Protein AF-A0AAU4B1B3-F1 (afdb_monomer)

Solvent-accessible surface area (backbone atoms only — not comparable to full-atom values): 8330 Å² total; per-residue (Å²): 134,55,72,69,47,46,52,52,22,44,53,55,48,26,66,74,67,75,49,63,76,91,54,49,91,83,50,53,72,72,39,51,53,28,51,54,51,17,30,56,38,25,28,59,41,54,73,72,48,90,45,71,96,76,52,82,87,63,69,65,52,78,55,95,92,47,75,51,79,62,55,84,74,69,74,78,55,35,74,66,15,56,61,30,44,54,68,24,78,85,64,38,86,69,83,70,81,74,74,51,89,76,70,75,73,73,81,98,62,69,85,85,39,78,87,46,57,91,75,55,79,91,73,77,96,84,77,84,131

Sequence (129 aa):
MTDAQLVQAQDDIEIASGRIYTDTDRLRARDLYWLGKAVARQAAWIAGQFGLETRLDATQIQQDGVSTTLQGDGLVLAPMATRALRRVSWMRSRTIHVRSPIEGVGPIGNILADGSDDSQWWTPMGGGA

Radius of gyration: 24.66 Å; Cα contacts (8 Å, |Δi|>4): 82; chains: 1; bounding box: 35×47×71 Å

Secondary structure (DSSP, 8-state):
--HHHHHHHHHHHHHHHT--GGGGGGS-HHHHHHHHHHHHHHHHHHTT---HHHH----EEEETTEEEE--GGGGTS-HHHHHHHTTSTTTS--------GGGGSS----TT-GGGGGGS----SS---

pLDDT: mean 73.89, std 16.7, range [41.53, 95.38]

Foldseek 3Di:
DDPVLLVLLQVLLCVVLVHHPVVCVPADPLLVVLSVQLSVQSSVVVVVDPPPPNPPPDQWDDDPNDIDGDDSVNSSGGPRSVVSSCSRPVSPPDPPPPQDPVNPDDDDDDCPDPVCVVVDDDDDDDDDD

Structure (mmCIF, N/CA/C/O backbone):
data_AF-A0AAU4B1B3-F1
#
_entry.id   AF-A0AAU4B1B3-F1
#
loop_
_atom_site.group_PDB
_atom_site.id
_atom_site.type_symbol
_atom_site.label_atom_id
_atom_site.label_alt_id
_atom_site.label_comp_id
_atom_site.label_asym_id
_atom_site.label_entity_id
_atom_site.label_seq_id
_atom_site.pdbx_PDB_ins_code
_atom_site.Cartn_x
_atom_site.Cartn_y
_atom_site.Cartn_z
_atom_site.occupancy
_atom_site.B_iso_or_equiv
_atom_site.auth_seq_id
_atom_site.auth_comp_id
_atom_site.auth_asym_id
_atom_site.auth_atom_id
_atom_site.pdbx_PDB_model_num
ATOM 1 N N . MET A 1 1 ? 0.017 -6.505 16.563 1.00 70.00 1 MET A N 1
ATOM 2 C CA . MET A 1 1 ? -0.554 -6.573 15.205 1.00 70.00 1 MET A CA 1
ATOM 3 C C . MET A 1 1 ? -1.203 -7.928 15.073 1.00 70.00 1 MET A C 1
ATOM 5 O O . MET A 1 1 ? -0.552 -8.899 15.441 1.00 70.00 1 MET A O 1
ATOM 9 N N . THR A 1 2 ? -2.473 -7.984 14.688 1.00 86.56 2 THR A N 1
ATOM 10 C CA . THR A 1 2 ? -3.195 -9.255 14.522 1.00 86.56 2 THR A CA 1
ATOM 11 C C . THR A 1 2 ? -3.049 -9.769 13.091 1.00 86.56 2 THR A C 1
ATOM 13 O O . THR A 1 2 ? -2.829 -8.979 12.173 1.00 86.56 2 THR A O 1
ATOM 16 N N . ASP A 1 3 ? -3.206 -11.076 12.884 1.00 88.88 3 ASP A N 1
ATOM 17 C CA . ASP A 1 3 ? -3.157 -11.671 11.539 1.00 88.88 3 ASP A CA 1
ATOM 18 C C . ASP A 1 3 ? -4.256 -11.100 10.632 1.00 88.88 3 ASP A C 1
ATOM 20 O O . ASP A 1 3 ? -4.009 -10.805 9.467 1.00 88.88 3 ASP A O 1
ATOM 24 N N . ALA A 1 4 ? -5.438 -10.823 11.192 1.00 86.44 4 ALA A N 1
ATOM 25 C CA . ALA A 1 4 ? -6.531 -10.166 10.477 1.00 86.44 4 ALA A CA 1
ATOM 26 C C . ALA A 1 4 ? -6.147 -8.765 9.957 1.00 86.44 4 ALA A C 1
ATOM 28 O O . ALA A 1 4 ? -6.480 -8.418 8.829 1.00 86.44 4 ALA A O 1
ATOM 29 N N . GLN A 1 5 ? -5.400 -7.974 10.739 1.00 85.06 5 GLN A N 1
ATOM 30 C CA . GLN A 1 5 ? -4.911 -6.658 10.301 1.00 85.06 5 GLN A CA 1
ATOM 31 C C . GLN A 1 5 ? -3.869 -6.766 9.186 1.00 85.06 5 GLN A C 1
ATOM 33 O O . GLN A 1 5 ? -3.772 -5.876 8.346 1.00 85.06 5 GLN A O 1
ATOM 38 N N . LEU A 1 6 ? -3.072 -7.837 9.185 1.00 90.50 6 LEU A N 1
ATOM 39 C CA . LEU A 1 6 ? -2.084 -8.078 8.141 1.00 90.50 6 LEU A CA 1
ATOM 40 C C . LEU A 1 6 ? -2.751 -8.513 6.830 1.00 90.50 6 LEU A C 1
ATOM 42 O O . LEU A 1 6 ? -2.345 -8.030 5.778 1.00 90.50 6 LEU A O 1
ATOM 46 N N . VAL A 1 7 ? -3.790 -9.351 6.898 1.00 91.00 7 VAL A N 1
ATOM 47 C CA . VAL A 1 7 ? -4.610 -9.727 5.732 1.00 91.00 7 VAL A CA 1
ATOM 48 C C . VAL A 1 7 ? -5.317 -8.502 5.151 1.00 91.00 7 VAL A C 1
ATOM 50 O O . VAL A 1 7 ? -5.178 -8.238 3.965 1.00 91.00 7 VAL A O 1
ATOM 53 N N . GLN A 1 8 ? -5.962 -7.683 5.987 1.00 88.06 8 GLN A N 1
ATOM 54 C CA . GLN A 1 8 ? -6.595 -6.446 5.520 1.00 88.06 8 GLN A CA 1
ATOM 55 C C . GLN A 1 8 ? -5.586 -5.507 4.842 1.00 88.06 8 GLN A C 1
ATOM 57 O O . GLN A 1 8 ? -5.827 -4.996 3.754 1.00 88.06 8 GLN A O 1
ATOM 62 N N . ALA A 1 9 ? -4.419 -5.309 5.462 1.00 90.44 9 ALA A N 1
ATOM 63 C CA . ALA A 1 9 ? -3.369 -4.475 4.890 1.00 90.44 9 ALA A CA 1
ATOM 64 C C . ALA A 1 9 ? -2.841 -5.017 3.555 1.00 90.44 9 ALA A C 1
ATOM 66 O O . ALA A 1 9 ? -2.415 -4.233 2.709 1.00 90.44 9 ALA A O 1
ATOM 67 N N . GLN A 1 10 ? -2.815 -6.339 3.383 1.00 93.00 10 GLN A N 1
ATOM 68 C CA . GLN A 1 10 ? -2.453 -6.971 2.123 1.00 93.00 10 GLN A CA 1
ATOM 69 C C . GLN A 1 10 ? -3.500 -6.641 1.052 1.00 93.00 10 GLN A C 1
ATOM 71 O O . GLN A 1 10 ? -3.133 -6.095 0.012 1.00 93.00 10 GLN A O 1
ATOM 76 N N . ASP A 1 11 ? -4.780 -6.871 1.343 1.00 91.50 11 ASP A N 1
ATOM 77 C CA . ASP A 1 11 ? -5.894 -6.618 0.422 1.00 91.50 11 ASP A CA 1
ATOM 78 C C . ASP A 1 11 ? -5.950 -5.147 -0.024 1.00 91.50 11 ASP A C 1
ATOM 80 O O . ASP A 1 11 ? -6.034 -4.857 -1.220 1.00 91.50 11 ASP A O 1
ATOM 84 N N . ASP A 1 12 ? -5.793 -4.201 0.908 1.00 89.94 12 ASP A N 1
ATOM 85 C CA . ASP A 1 12 ? -5.766 -2.763 0.605 1.00 89.94 12 ASP A CA 1
ATOM 86 C C . ASP A 1 12 ? -4.657 -2.406 -0.402 1.00 89.94 12 ASP A C 1
ATOM 88 O O . ASP A 1 12 ? -4.843 -1.593 -1.314 1.00 89.94 12 ASP A O 1
ATOM 92 N N . ILE A 1 13 ? -3.474 -3.008 -0.246 1.00 92.81 13 ILE A N 1
ATOM 93 C CA . ILE A 1 13 ? -2.325 -2.758 -1.121 1.00 92.81 13 ILE A CA 1
ATOM 94 C C . ILE A 1 13 ? -2.514 -3.411 -2.489 1.00 92.81 13 ILE A C 1
ATOM 96 O O . ILE A 1 13 ? -2.086 -2.837 -3.496 1.00 92.81 13 ILE A O 1
ATOM 100 N N . GLU A 1 14 ? -3.155 -4.572 -2.561 1.00 92.88 14 GLU A N 1
ATOM 101 C CA . GLU A 1 14 ? -3.477 -5.219 -3.834 1.00 92.88 14 GLU A CA 1
ATOM 102 C C . GLU A 1 14 ? -4.489 -4.392 -4.633 1.00 92.88 14 GLU A C 1
ATOM 104 O O . GLU A 1 14 ? -4.257 -4.127 -5.817 1.00 92.88 14 GLU A O 1
ATOM 109 N N . ILE A 1 15 ? -5.529 -3.874 -3.969 1.00 90.50 15 ILE A N 1
ATOM 110 C CA . ILE A 1 15 ? -6.503 -2.945 -4.561 1.00 90.50 15 ILE A CA 1
ATOM 111 C C . ILE A 1 15 ? -5.796 -1.673 -5.048 1.00 90.50 15 ILE A C 1
ATOM 113 O O . ILE A 1 15 ? -5.979 -1.259 -6.194 1.00 90.50 15 ILE A O 1
ATOM 117 N N . ALA A 1 16 ? -4.942 -1.069 -4.215 1.00 90.00 16 ALA A N 1
ATOM 118 C CA . ALA A 1 16 ? -4.257 0.179 -4.554 1.00 90.00 16 ALA A CA 1
ATOM 119 C C . ALA A 1 16 ? -3.203 0.022 -5.664 1.00 90.00 16 ALA A C 1
ATOM 121 O O . ALA A 1 16 ? -2.970 0.955 -6.433 1.00 90.00 16 ALA A O 1
ATOM 122 N N . SER A 1 17 ? -2.527 -1.127 -5.735 1.00 90.75 17 SER A N 1
ATOM 123 C CA . SER A 1 17 ? -1.456 -1.376 -6.707 1.00 90.75 17 SER A CA 1
ATOM 124 C C . SER A 1 17 ? -1.928 -2.032 -8.006 1.00 90.75 17 SER A C 1
ATOM 126 O O . SER A 1 17 ? -1.181 -2.019 -8.991 1.00 90.75 17 SER A O 1
ATOM 128 N N . GLY A 1 18 ? -3.138 -2.602 -8.022 1.00 90.62 18 GLY A N 1
ATOM 129 C CA . GLY A 1 18 ? -3.696 -3.334 -9.160 1.00 90.62 18 GLY A CA 1
ATOM 130 C C . GLY A 1 18 ? -2.971 -4.650 -9.462 1.00 90.62 18 GLY A C 1
ATOM 131 O O . GLY A 1 18 ? -2.984 -5.110 -10.607 1.00 90.62 18 GLY A O 1
ATOM 132 N N . ARG A 1 19 ? -2.273 -5.229 -8.474 1.00 90.25 19 ARG A N 1
ATOM 133 C CA . ARG A 1 19 ? -1.525 -6.489 -8.597 1.00 90.25 19 ARG A CA 1
ATOM 134 C C . ARG A 1 19 ? -1.698 -7.333 -7.343 1.00 90.25 19 ARG A C 1
ATOM 136 O O . ARG A 1 19 ? -1.507 -6.832 -6.242 1.00 90.25 19 ARG A O 1
ATOM 143 N N . ILE A 1 20 ? -1.988 -8.613 -7.547 1.00 91.81 20 ILE A N 1
ATOM 144 C CA . ILE A 1 20 ? -2.074 -9.610 -6.478 1.00 91.81 20 ILE A CA 1
ATOM 145 C C . ILE A 1 20 ? -0.683 -10.141 -6.134 1.00 91.81 20 ILE A C 1
ATOM 147 O O . ILE A 1 20 ? 0.167 -10.286 -7.018 1.00 91.81 20 ILE A O 1
ATOM 151 N N . TYR A 1 21 ? -0.437 -10.453 -4.863 1.00 87.31 21 TYR A N 1
ATOM 152 C CA . TYR A 1 21 ? 0.866 -10.955 -4.428 1.00 87.31 21 TYR A CA 1
ATOM 153 C C . TYR A 1 21 ? 1.195 -12.332 -5.002 1.00 87.31 21 TYR A C 1
ATOM 155 O O . TYR A 1 21 ? 2.353 -12.606 -5.284 1.00 87.31 21 TYR A O 1
ATOM 163 N N . THR A 1 22 ? 0.198 -13.182 -5.240 1.00 89.44 22 THR A N 1
ATOM 164 C CA . THR A 1 22 ? 0.403 -14.534 -5.785 1.00 89.44 22 THR A CA 1
ATOM 165 C C . THR A 1 22 ? 1.012 -14.549 -7.191 1.00 89.44 22 THR A C 1
ATOM 167 O O . THR A 1 22 ? 1.568 -15.563 -7.597 1.00 89.44 22 THR A O 1
ATOM 170 N N . ASP A 1 23 ? 0.979 -13.427 -7.914 1.00 88.25 23 ASP A N 1
ATOM 171 C CA . ASP A 1 23 ? 1.569 -13.259 -9.247 1.00 88.25 23 ASP A CA 1
ATOM 172 C C . ASP A 1 23 ? 3.056 -12.831 -9.189 1.00 88.25 23 ASP A C 1
ATOM 174 O O . ASP A 1 23 ? 3.554 -12.090 -10.043 1.00 88.25 23 ASP A O 1
ATOM 178 N N . THR A 1 24 ? 3.793 -13.263 -8.154 1.00 86.56 24 THR A N 1
ATOM 179 C CA . THR A 1 24 ? 5.193 -12.858 -7.921 1.00 86.56 24 THR A CA 1
ATOM 180 C C . THR A 1 24 ? 6.124 -13.171 -9.086 1.00 86.56 24 THR A C 1
ATOM 182 O O . THR A 1 24 ? 7.085 -12.435 -9.295 1.00 86.56 24 THR A O 1
ATOM 185 N N . ASP A 1 25 ? 5.838 -14.213 -9.868 1.00 88.81 25 ASP A N 1
ATOM 186 C CA . ASP A 1 25 ? 6.683 -14.652 -10.987 1.00 88.81 25 ASP A CA 1
ATOM 187 C C . ASP A 1 25 ? 6.778 -13.603 -12.104 1.00 88.81 25 ASP A C 1
ATOM 189 O O . ASP A 1 25 ? 7.768 -13.533 -12.836 1.00 88.81 25 ASP A O 1
ATOM 193 N N . ARG A 1 26 ? 5.762 -12.742 -12.226 1.00 87.56 26 ARG A N 1
ATOM 194 C CA . ARG A 1 26 ? 5.727 -11.643 -13.200 1.00 87.56 26 ARG A CA 1
ATOM 195 C C . ARG A 1 26 ? 6.299 -10.342 -12.636 1.00 87.56 26 ARG A C 1
ATOM 197 O O . ARG A 1 26 ? 6.476 -9.372 -13.380 1.00 87.56 26 ARG A O 1
ATOM 204 N N . LEU A 1 27 ? 6.584 -10.300 -11.334 1.00 90.00 27 LEU A N 1
ATOM 205 C CA . LEU A 1 27 ? 7.027 -9.115 -10.611 1.00 90.00 27 LEU A CA 1
ATOM 206 C C . LEU A 1 27 ? 8.545 -9.121 -10.419 1.00 90.00 27 LEU A C 1
ATOM 208 O O . LEU A 1 27 ? 9.180 -10.122 -10.103 1.00 90.00 27 LEU A O 1
ATOM 212 N N . ARG A 1 28 ? 9.164 -7.949 -10.575 1.00 90.56 28 ARG A N 1
ATOM 213 C CA . ARG A 1 28 ? 10.599 -7.797 -10.309 1.00 90.56 28 ARG A CA 1
ATOM 214 C C . ARG A 1 28 ? 10.851 -7.781 -8.802 1.00 90.56 28 ARG A C 1
ATOM 216 O O . ARG A 1 28 ? 10.124 -7.120 -8.064 1.00 90.56 28 ARG A O 1
ATOM 223 N N . ALA A 1 29 ? 11.968 -8.361 -8.359 1.00 92.50 29 ALA A N 1
ATOM 224 C CA . ALA A 1 29 ? 12.378 -8.373 -6.945 1.00 92.50 29 ALA A CA 1
ATOM 225 C C . ALA A 1 29 ? 12.402 -6.975 -6.292 1.00 92.50 29 ALA A C 1
ATOM 227 O O . ALA A 1 29 ? 12.031 -6.802 -5.133 1.00 92.50 29 ALA A O 1
ATOM 228 N N . ARG A 1 30 ? 12.788 -5.944 -7.056 1.00 92.44 30 ARG A N 1
ATOM 229 C CA . ARG A 1 30 ? 12.733 -4.548 -6.603 1.00 92.44 30 ARG A CA 1
ATOM 230 C C . ARG A 1 30 ? 11.309 -4.097 -6.271 1.00 92.44 30 ARG A C 1
ATOM 232 O O . ARG A 1 30 ? 11.122 -3.377 -5.295 1.00 92.44 30 ARG A O 1
ATOM 239 N N . ASP A 1 31 ? 10.340 -4.440 -7.111 1.00 93.19 31 ASP A N 1
ATOM 240 C CA . ASP A 1 31 ? 8.951 -4.029 -6.919 1.00 93.19 31 ASP A CA 1
ATOM 241 C C . ASP A 1 31 ? 8.329 -4.806 -5.752 1.00 93.19 31 ASP A C 1
ATOM 243 O O . ASP A 1 31 ? 7.693 -4.191 -4.900 1.00 93.19 31 ASP A O 1
ATOM 247 N N . LEU A 1 32 ? 8.644 -6.102 -5.619 1.00 93.25 32 LEU A N 1
ATOM 248 C CA . LEU A 1 32 ? 8.273 -6.919 -4.455 1.00 93.25 32 LEU A CA 1
ATOM 249 C C . LEU A 1 32 ? 8.775 -6.315 -3.133 1.00 93.25 32 LEU A C 1
ATOM 251 O O . LEU A 1 32 ? 8.030 -6.258 -2.158 1.00 93.25 32 LEU A O 1
ATOM 255 N N . TYR A 1 33 ? 10.002 -5.781 -3.101 1.00 94.62 33 TYR A N 1
ATOM 256 C CA . TYR A 1 33 ? 10.525 -5.084 -1.920 1.00 94.62 33 TYR A CA 1
ATOM 257 C C . TYR A 1 33 ? 9.682 -3.858 -1.532 1.00 94.62 33 TYR A C 1
ATOM 259 O O . TYR A 1 33 ? 9.401 -3.633 -0.351 1.00 94.62 33 TYR A O 1
ATOM 267 N N . TRP A 1 34 ? 9.280 -3.043 -2.513 1.00 95.00 34 TRP A N 1
ATOM 268 C CA . TRP A 1 34 ? 8.468 -1.851 -2.254 1.00 95.00 34 TRP A CA 1
ATOM 269 C C . TRP A 1 34 ? 7.029 -2.197 -1.874 1.00 95.00 34 TRP A C 1
ATOM 271 O O . TRP A 1 34 ? 6.484 -1.533 -0.993 1.00 95.00 34 TRP A O 1
ATOM 281 N N . LEU A 1 35 ? 6.457 -3.247 -2.466 1.00 94.12 35 LEU A N 1
ATOM 282 C CA . LEU A 1 35 ? 5.146 -3.777 -2.092 1.00 94.12 35 LEU A CA 1
ATOM 283 C C . LEU A 1 35 ? 5.153 -4.311 -0.656 1.00 94.12 35 LEU A C 1
ATOM 285 O O . LEU A 1 35 ? 4.342 -3.871 0.153 1.00 94.12 35 LEU A O 1
ATOM 289 N N . GLY A 1 36 ? 6.137 -5.135 -0.280 1.00 94.12 36 GLY A N 1
ATOM 290 C CA . GLY A 1 36 ? 6.270 -5.623 1.097 1.00 94.12 36 GLY A CA 1
ATOM 291 C C . GLY A 1 36 ? 6.453 -4.489 2.115 1.00 94.12 36 GLY A C 1
ATOM 292 O O . GLY A 1 36 ? 5.848 -4.492 3.188 1.00 94.12 36 GLY A O 1
ATOM 293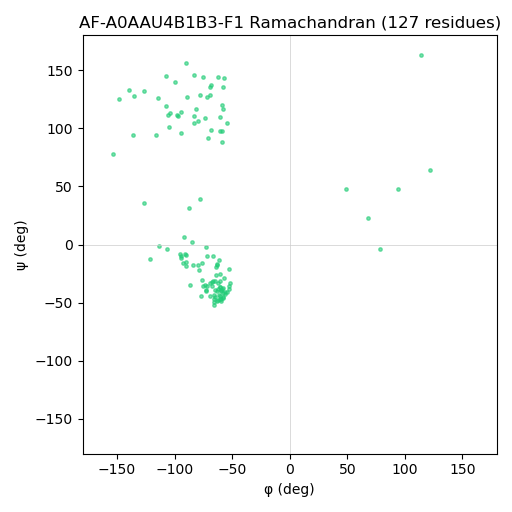 N N . LYS A 1 37 ? 7.222 -3.445 1.764 1.00 95.38 37 LYS A N 1
ATOM 294 C CA . LYS A 1 37 ? 7.308 -2.217 2.575 1.00 95.38 37 LYS A CA 1
ATOM 295 C C . LYS A 1 37 ? 5.970 -1.495 2.693 1.00 95.38 37 LYS A C 1
ATOM 297 O O . LYS A 1 37 ? 5.708 -0.930 3.752 1.00 95.38 37 LYS A O 1
ATOM 302 N N . ALA A 1 38 ? 5.171 -1.450 1.632 1.00 94.44 38 ALA A N 1
ATOM 303 C CA . ALA A 1 38 ? 3.873 -0.792 1.653 1.00 94.44 38 ALA A CA 1
ATOM 304 C C . ALA A 1 38 ? 2.908 -1.518 2.600 1.00 94.44 38 ALA A C 1
ATOM 306 O O . ALA A 1 38 ? 2.357 -0.864 3.482 1.00 94.44 38 ALA A O 1
ATOM 307 N N . VAL A 1 39 ? 2.824 -2.850 2.517 1.00 94.31 39 VAL A N 1
ATOM 308 C CA . VAL A 1 39 ? 2.000 -3.692 3.408 1.00 94.31 39 VAL A CA 1
ATOM 309 C C . VAL A 1 39 ? 2.417 -3.522 4.867 1.00 94.31 39 VAL A C 1
ATOM 311 O O . VAL A 1 39 ? 1.584 -3.237 5.722 1.00 94.31 39 VAL A O 1
ATOM 314 N N . ALA A 1 40 ? 3.719 -3.573 5.164 1.00 93.44 40 ALA A N 1
ATOM 315 C CA . ALA A 1 40 ? 4.209 -3.374 6.530 1.00 93.44 40 ALA A CA 1
ATOM 316 C C . ALA A 1 40 ? 3.855 -1.984 7.094 1.00 93.44 40 ALA A C 1
ATOM 318 O O . ALA A 1 40 ? 3.567 -1.838 8.282 1.00 93.44 40 ALA A O 1
ATOM 319 N N . ARG A 1 41 ? 3.879 -0.944 6.249 1.00 92.62 41 ARG A N 1
ATOM 320 C CA . ARG A 1 41 ? 3.502 0.420 6.649 1.00 92.62 41 ARG A CA 1
ATOM 321 C C . ARG A 1 41 ? 1.991 0.584 6.792 1.00 92.62 41 ARG A C 1
ATOM 323 O O . ARG A 1 41 ? 1.588 1.309 7.695 1.00 92.62 41 ARG A O 1
ATOM 330 N N . GLN A 1 42 ? 1.197 -0.079 5.953 1.00 91.69 42 GLN A N 1
ATOM 331 C CA . GLN A 1 42 ? -0.262 -0.107 6.046 1.00 91.69 42 GLN A CA 1
ATOM 332 C C . GLN A 1 42 ? -0.701 -0.817 7.328 1.00 91.69 42 GLN A C 1
ATOM 334 O O . GLN A 1 42 ? -1.419 -0.233 8.129 1.00 91.69 42 GLN A O 1
ATOM 339 N N . ALA A 1 43 ? -0.170 -2.007 7.607 1.00 90.38 43 ALA A N 1
ATOM 340 C CA .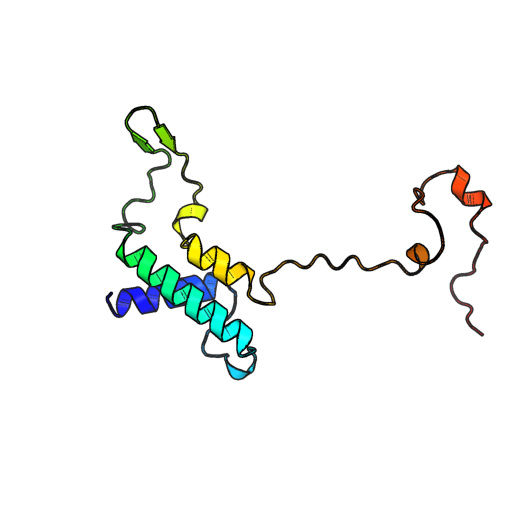 ALA A 1 43 ? -0.531 -2.772 8.796 1.00 90.38 43 ALA A CA 1
ATOM 341 C C . ALA A 1 43 ? -0.149 -2.050 10.105 1.00 90.38 43 ALA A C 1
ATOM 343 O O . ALA A 1 43 ? -0.933 -2.000 11.054 1.00 90.38 43 ALA A O 1
ATOM 344 N N . ALA A 1 44 ? 1.025 -1.407 10.139 1.00 90.25 44 ALA A N 1
ATOM 345 C CA . ALA A 1 44 ? 1.431 -0.572 11.271 1.00 90.25 44 ALA A CA 1
ATOM 346 C C . ALA A 1 44 ? 0.536 0.666 11.451 1.00 90.25 4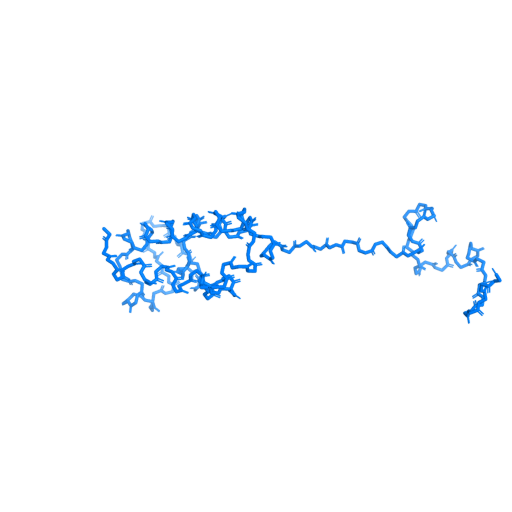4 ALA A C 1
ATOM 348 O O . ALA A 1 44 ? 0.354 1.137 12.572 1.00 90.25 44 ALA A O 1
ATOM 349 N N . TRP A 1 45 ? -0.003 1.207 10.357 1.00 87.50 45 TRP A N 1
ATOM 350 C CA . TRP A 1 45 ? -0.894 2.360 10.388 1.00 87.50 45 TRP A CA 1
ATOM 351 C C . TRP A 1 45 ? -2.304 1.979 10.843 1.00 87.50 45 TRP A C 1
ATOM 353 O O . TRP A 1 45 ? -2.823 2.633 11.743 1.00 87.50 45 TRP A O 1
ATOM 363 N N . ILE A 1 46 ? -2.859 0.875 10.328 1.00 83.25 46 ILE A N 1
ATOM 364 C CA . ILE A 1 46 ? -4.141 0.299 10.766 1.00 83.25 46 ILE A CA 1
ATOM 365 C C . ILE A 1 46 ? -4.113 0.014 12.272 1.00 83.25 46 ILE A C 1
ATOM 367 O O . ILE A 1 46 ? -5.043 0.367 12.986 1.00 83.25 46 ILE A O 1
ATOM 371 N N . ALA A 1 47 ? -3.014 -0.538 12.797 1.00 81.38 47 ALA A N 1
ATOM 372 C CA . ALA A 1 47 ? -2.877 -0.786 14.234 1.00 81.38 47 ALA A CA 1
ATOM 373 C C . ALA A 1 47 ? -2.957 0.492 15.098 1.00 81.38 47 ALA A C 1
ATOM 375 O O . ALA A 1 47 ? -3.309 0.413 16.273 1.00 81.38 47 ALA A O 1
ATOM 376 N N . GLY A 1 48 ? -2.614 1.655 14.533 1.00 76.31 48 GLY A N 1
ATOM 377 C CA . GLY A 1 48 ? -2.719 2.960 15.190 1.00 76.31 48 GLY A CA 1
ATOM 378 C C . GLY A 1 48 ? -4.013 3.723 14.883 1.00 76.31 48 GLY A C 1
ATOM 379 O O . GLY A 1 48 ? -4.248 4.760 15.499 1.00 76.31 48 GLY A O 1
ATOM 380 N N . GLN A 1 49 ? -4.839 3.243 13.949 1.00 69.25 49 GLN A N 1
ATOM 381 C CA . GLN A 1 49 ? -6.122 3.842 13.585 1.00 69.25 49 GLN A CA 1
ATOM 382 C C . GLN A 1 49 ? -7.267 3.014 14.172 1.00 69.25 49 GLN A C 1
ATOM 384 O O . GLN A 1 49 ? -7.648 1.977 13.644 1.00 69.25 49 GLN A O 1
ATOM 389 N N . PHE A 1 50 ? -7.849 3.482 15.276 1.00 53.59 50 PHE A N 1
ATOM 390 C CA . PHE A 1 50 ? -9.082 2.897 15.797 1.00 53.59 50 PHE A CA 1
ATOM 391 C C . PHE A 1 50 ? -10.292 3.424 15.012 1.00 53.59 50 PHE A C 1
ATOM 393 O O . PHE A 1 50 ? -10.727 4.558 15.223 1.00 53.59 50 PHE A O 1
ATOM 400 N N . GLY A 1 51 ? -10.866 2.567 14.163 1.00 55.66 51 GLY A N 1
ATOM 401 C CA . GLY A 1 51 ? -12.234 2.715 13.663 1.00 55.66 51 GLY A CA 1
ATOM 402 C C . GLY A 1 51 ? -12.394 3.432 12.325 1.00 55.66 51 GLY A C 1
ATOM 403 O O . GLY A 1 51 ? -13.269 4.286 12.213 1.00 55.66 51 GLY A O 1
ATOM 404 N N . LEU A 1 52 ? -11.616 3.077 11.301 1.00 52.91 52 LEU A N 1
ATOM 405 C CA . LEU A 1 52 ? -11.896 3.530 9.930 1.00 52.91 52 LEU A CA 1
ATOM 406 C C . LEU A 1 52 ? -13.281 3.044 9.466 1.00 52.91 52 LEU A C 1
ATOM 408 O O . LEU A 1 52 ? -14.127 3.839 9.070 1.00 52.91 52 LEU A O 1
ATOM 412 N N . GLU A 1 53 ? -13.562 1.768 9.688 1.00 53.72 53 GLU A N 1
ATOM 413 C CA . GLU A 1 53 ? -14.831 1.084 9.414 1.00 53.72 53 GLU A CA 1
ATOM 414 C C . GLU A 1 53 ? -16.023 1.541 10.283 1.00 53.72 53 GLU A C 1
ATOM 416 O O . GLU A 1 53 ? -17.160 1.180 9.995 1.00 53.72 53 GLU A O 1
ATOM 421 N N . THR A 1 54 ? -15.805 2.349 11.329 1.00 52.84 54 THR A N 1
ATOM 422 C CA . THR A 1 54 ? -16.873 2.826 12.240 1.00 52.84 54 THR A CA 1
ATOM 423 C C . THR A 1 54 ? -17.019 4.349 12.322 1.00 52.84 54 THR A C 1
ATOM 425 O O . THR A 1 54 ? -18.022 4.813 12.858 1.00 52.84 54 THR A O 1
ATOM 428 N N . ARG A 1 55 ? -16.066 5.147 11.810 1.00 51.53 55 ARG A N 1
ATOM 429 C CA . ARG A 1 55 ? -16.052 6.621 11.962 1.00 51.53 55 ARG A CA 1
ATOM 430 C C . ARG A 1 55 ? -16.241 7.420 10.666 1.00 51.53 55 ARG A C 1
ATOM 432 O O . ARG A 1 55 ? -16.259 8.647 10.727 1.00 51.53 55 ARG A O 1
ATOM 439 N N . LEU A 1 56 ? -16.377 6.773 9.509 1.00 52.38 56 LEU A N 1
ATOM 440 C CA . LEU A 1 56 ? -16.362 7.425 8.187 1.00 52.38 56 LEU A CA 1
ATOM 441 C C . LEU A 1 56 ? -17.674 8.140 7.776 1.00 52.38 56 LEU A C 1
ATOM 443 O O . LEU A 1 56 ? -18.030 8.152 6.604 1.00 52.38 56 LEU A O 1
ATOM 447 N N . ASP A 1 57 ? -18.345 8.810 8.719 1.00 49.28 57 ASP A N 1
ATOM 448 C CA . ASP A 1 57 ? -19.312 9.888 8.421 1.00 49.28 57 ASP A CA 1
ATOM 449 C C . ASP A 1 57 ? -18.979 11.177 9.200 1.00 49.28 57 ASP A C 1
ATOM 451 O O . ASP A 1 57 ? -19.836 11.895 9.705 1.00 49.28 57 ASP A O 1
ATOM 455 N N . ALA A 1 58 ? -17.685 11.458 9.374 1.00 52.62 58 ALA A N 1
ATOM 456 C CA . ALA A 1 58 ? -17.201 12.717 9.933 1.00 52.62 58 ALA A CA 1
ATOM 457 C C . ALA A 1 58 ? -16.376 13.455 8.871 1.00 52.62 58 ALA A C 1
ATOM 459 O O . ALA A 1 58 ? -15.181 13.218 8.700 1.00 52.62 58 ALA A O 1
ATOM 460 N N . THR A 1 59 ? -17.029 14.353 8.135 1.00 54.22 59 THR A N 1
ATOM 461 C CA . THR A 1 59 ? -16.433 15.141 7.039 1.00 54.22 59 THR A CA 1
ATOM 462 C C . THR A 1 59 ? -15.541 16.289 7.532 1.00 54.22 59 THR A C 1
ATOM 464 O O . THR A 1 59 ? -14.742 16.826 6.763 1.00 54.22 59 THR A O 1
ATOM 467 N N . GLN A 1 60 ? -15.641 16.671 8.812 1.00 52.75 60 GLN A N 1
ATOM 468 C CA . GLN A 1 60 ? -14.895 17.789 9.390 1.00 52.75 60 GLN A CA 1
ATOM 469 C C . GLN A 1 60 ? -14.580 17.545 10.872 1.00 52.75 60 GLN A C 1
ATOM 471 O O . GLN A 1 60 ? -15.483 17.329 11.676 1.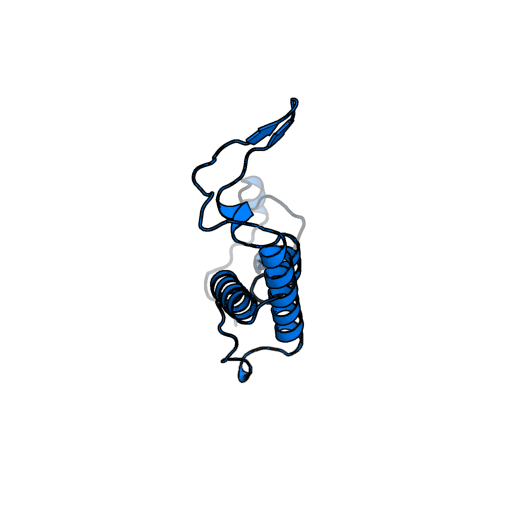00 52.75 60 GLN A O 1
ATOM 476 N N . ILE A 1 61 ? -13.296 17.616 11.243 1.00 61.16 61 ILE A N 1
ATOM 477 C CA . ILE A 1 61 ? -12.863 17.633 12.647 1.00 61.16 61 ILE A CA 1
ATOM 478 C C . ILE A 1 61 ? -12.435 19.064 12.972 1.00 61.16 61 ILE A C 1
ATOM 480 O O . ILE A 1 61 ? -11.432 19.557 12.450 1.00 61.16 61 ILE A O 1
ATOM 484 N N . GLN A 1 62 ? -13.216 19.732 13.819 1.00 52.22 62 GLN A N 1
ATOM 485 C CA . GLN A 1 62 ? -12.842 20.993 14.453 1.00 52.22 62 GLN A CA 1
ATOM 486 C C . GLN A 1 62 ? -12.457 20.709 15.901 1.00 52.22 62 GLN A C 1
ATOM 488 O O . GLN A 1 62 ? -13.304 20.343 16.712 1.00 52.22 62 GLN A O 1
ATOM 493 N N . GLN A 1 63 ? -11.180 20.895 16.226 1.00 62.75 63 GLN A N 1
ATOM 494 C CA . GLN A 1 63 ? -10.710 20.871 17.605 1.00 62.75 63 GLN A CA 1
ATOM 495 C C . GLN A 1 63 ? -9.761 22.049 17.826 1.00 62.75 63 GLN A C 1
ATOM 497 O O . GLN A 1 63 ? -8.826 22.254 17.058 1.00 62.75 63 GLN A O 1
ATOM 502 N N . ASP A 1 64 ? -10.043 22.837 18.864 1.00 75.00 64 ASP A N 1
ATOM 503 C CA . ASP A 1 64 ? -9.187 23.911 19.387 1.00 75.00 64 ASP A CA 1
ATOM 504 C C . ASP A 1 64 ? -8.641 24.887 18.319 1.00 75.00 64 ASP A C 1
ATOM 506 O O . ASP A 1 64 ? -7.450 25.176 18.228 1.00 75.00 64 ASP A O 1
ATOM 510 N N . GLY A 1 65 ? -9.531 25.362 17.439 1.00 63.84 65 GLY A N 1
ATOM 511 C CA . GLY A 1 65 ? -9.204 26.332 16.385 1.00 63.84 65 GLY A CA 1
ATOM 512 C C . GLY A 1 65 ? -8.492 25.753 15.157 1.00 63.84 65 GLY A C 1
ATOM 513 O O . GLY A 1 65 ? -8.305 26.467 14.171 1.00 63.84 65 GLY A O 1
ATOM 514 N N . VAL A 1 66 ? -8.149 24.463 15.161 1.00 59.84 66 VAL A N 1
ATOM 515 C CA . VAL A 1 66 ? -7.572 23.768 14.008 1.00 59.84 66 VAL A CA 1
ATOM 516 C C . VAL A 1 66 ? -8.682 23.014 13.278 1.00 59.84 66 VAL A C 1
ATOM 518 O O . VAL A 1 66 ? -9.244 22.040 13.777 1.00 59.84 66 VAL A O 1
ATOM 521 N N . SER A 1 67 ? -9.007 23.480 12.071 1.00 53.09 67 SER A N 1
ATOM 522 C CA . SER A 1 67 ? -9.903 22.782 11.147 1.00 53.09 67 SER A CA 1
ATOM 523 C C . SER A 1 67 ? -9.061 21.949 10.192 1.00 53.09 67 SER A C 1
ATOM 525 O O . SER A 1 67 ? -8.330 22.505 9.373 1.00 53.09 67 SER A O 1
ATOM 527 N N . THR A 1 68 ? -9.180 20.625 10.269 1.00 56.53 68 THR A N 1
ATOM 528 C CA . THR A 1 68 ? -8.587 19.728 9.268 1.00 56.53 68 THR A CA 1
ATOM 529 C C . THR A 1 68 ? -9.699 19.151 8.404 1.00 56.53 68 THR A C 1
ATOM 531 O O . THR A 1 68 ? -10.597 18.475 8.906 1.00 56.53 68 THR A O 1
ATOM 534 N N . THR A 1 69 ? -9.647 19.422 7.100 1.00 57.09 69 THR A N 1
ATOM 535 C CA . THR A 1 69 ? -10.536 18.792 6.119 1.00 57.09 69 THR A CA 1
ATOM 536 C C . THR A 1 69 ? -9.973 17.420 5.773 1.00 57.09 69 THR A C 1
ATOM 538 O O . THR A 1 69 ? -8.862 17.310 5.251 1.00 57.09 69 THR A O 1
ATOM 541 N N . LEU A 1 70 ? -10.725 16.367 6.084 1.00 55.16 70 LEU A N 1
ATOM 542 C CA . LEU A 1 70 ? -10.378 15.005 5.699 1.00 55.16 70 LEU A CA 1
ATOM 543 C C . LEU A 1 70 ? -10.858 14.780 4.262 1.00 55.16 70 LEU A C 1
ATOM 545 O O . LEU A 1 70 ? -12.055 14.746 3.995 1.00 55.16 70 LEU A O 1
ATOM 549 N N . GLN A 1 71 ? -9.925 14.651 3.319 1.00 54.25 71 GLN A N 1
ATOM 550 C CA . GLN A 1 71 ? -10.251 14.171 1.976 1.00 54.25 71 GLN A CA 1
ATOM 551 C C . GLN A 1 71 ? -10.632 12.685 2.096 1.00 54.25 71 GLN A C 1
ATOM 553 O O . GLN A 1 71 ? -9.856 11.929 2.679 1.00 54.25 71 GLN A O 1
ATOM 558 N N . GLY A 1 72 ? -11.780 12.259 1.556 1.00 48.06 72 GLY A N 1
ATOM 559 C CA . GLY A 1 72 ? -12.301 10.886 1.715 1.00 48.06 72 GLY A CA 1
ATOM 560 C C . GLY A 1 72 ? -11.306 9.767 1.362 1.00 48.06 72 GLY A C 1
ATOM 561 O O . GLY A 1 72 ? -11.261 8.752 2.048 1.00 48.06 72 GLY A O 1
ATOM 562 N N . ASP A 1 73 ? -10.420 9.995 0.388 1.00 50.56 73 ASP A N 1
ATOM 563 C CA . ASP A 1 73 ? -9.372 9.035 -0.006 1.00 50.56 73 ASP A CA 1
ATOM 564 C C . ASP A 1 73 ? -8.136 9.033 0.911 1.00 50.56 73 ASP A C 1
ATOM 566 O O . ASP A 1 73 ? -7.334 8.099 0.897 1.00 50.56 73 ASP A O 1
ATOM 570 N N . GLY A 1 74 ? -7.947 10.081 1.716 1.00 51.62 74 GLY A N 1
ATOM 571 C CA . GLY A 1 74 ? -6.780 10.247 2.588 1.00 51.62 74 GLY A CA 1
ATOM 572 C C . GLY A 1 74 ? -6.760 9.305 3.796 1.00 51.62 74 GLY A C 1
ATOM 573 O O . GLY A 1 74 ? -5.745 9.239 4.489 1.00 51.62 74 GLY A O 1
ATOM 574 N N . LEU A 1 75 ? -7.864 8.592 4.035 1.00 58.16 75 LEU A N 1
ATOM 575 C CA . LEU A 1 75 ? -8.067 7.666 5.151 1.00 58.16 75 LEU A CA 1
ATOM 576 C C . LEU A 1 75 ? -8.042 6.184 4.744 1.00 58.16 75 LEU A C 1
ATOM 578 O O . LEU A 1 75 ? -8.115 5.325 5.611 1.00 58.16 75 LEU A O 1
ATOM 582 N N . VAL A 1 76 ? -7.929 5.847 3.459 1.00 71.00 76 VAL A N 1
ATOM 583 C CA . VAL A 1 76 ? -7.918 4.430 3.043 1.00 71.00 76 VAL A CA 1
ATOM 584 C C . VAL A 1 76 ? -6.499 3.855 3.094 1.00 71.00 76 VAL A C 1
ATOM 586 O O . VAL A 1 76 ? -6.279 2.704 3.462 1.00 71.00 76 VAL A O 1
ATOM 589 N N . LEU A 1 77 ? -5.499 4.680 2.772 1.00 83.12 77 LEU A N 1
ATOM 590 C CA . LEU A 1 77 ? -4.121 4.238 2.603 1.00 83.12 77 LEU A CA 1
ATOM 591 C C . LEU A 1 77 ? -3.154 5.049 3.468 1.00 83.12 77 LEU A C 1
ATOM 593 O O . LEU A 1 77 ? -3.126 6.281 3.429 1.00 83.12 77 LEU A O 1
ATOM 597 N N . ALA A 1 78 ? -2.277 4.351 4.188 1.00 87.88 78 ALA A N 1
ATOM 598 C CA . ALA A 1 78 ? -1.270 4.971 5.028 1.00 87.88 78 ALA A CA 1
ATOM 599 C C . ALA A 1 78 ? -0.359 5.901 4.209 1.00 87.88 78 ALA A C 1
ATOM 601 O O . ALA A 1 78 ? 0.191 5.494 3.178 1.00 87.88 78 ALA A O 1
ATOM 602 N N . PRO A 1 79 ? -0.039 7.111 4.700 1.00 87.06 79 PRO A N 1
ATOM 603 C CA . PRO A 1 79 ? 0.774 8.069 3.948 1.00 87.06 79 PRO A CA 1
ATOM 604 C C . PRO A 1 79 ? 2.174 7.525 3.615 1.00 87.06 79 PRO A C 1
ATOM 606 O O . PRO A 1 79 ? 2.757 7.855 2.578 1.00 87.06 79 PRO A O 1
ATOM 609 N N . MET A 1 80 ? 2.737 6.667 4.476 1.00 89.88 80 MET A N 1
ATOM 610 C CA . MET A 1 80 ? 4.010 5.989 4.201 1.00 89.88 80 MET A CA 1
ATOM 611 C C . MET A 1 80 ? 3.872 4.830 3.211 1.00 89.88 80 MET A C 1
ATOM 613 O O . MET A 1 80 ? 4.817 4.594 2.453 1.00 89.88 80 MET A O 1
ATOM 617 N N . ALA A 1 81 ? 2.726 4.145 3.180 1.00 90.62 81 ALA A N 1
ATOM 618 C CA . ALA A 1 81 ? 2.442 3.130 2.172 1.00 90.62 81 ALA A CA 1
ATOM 619 C C . ALA A 1 81 ? 2.358 3.780 0.787 1.00 90.62 81 ALA A C 1
ATOM 621 O O . ALA A 1 81 ? 3.073 3.355 -0.117 1.00 90.62 81 ALA A O 1
ATOM 622 N N . THR A 1 82 ? 1.656 4.911 0.652 1.00 89.88 82 THR A N 1
ATOM 623 C CA . THR A 1 82 ? 1.596 5.706 -0.590 1.00 89.88 82 THR A CA 1
ATOM 624 C C . THR A 1 82 ? 2.985 6.098 -1.101 1.00 8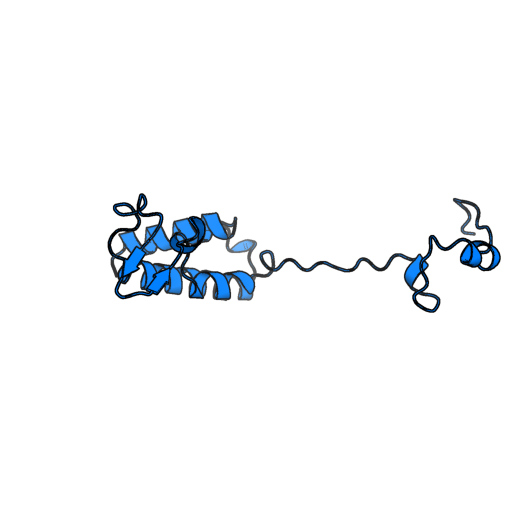9.88 82 THR A C 1
ATOM 626 O O . THR A 1 82 ? 3.274 6.025 -2.297 1.00 89.88 82 THR A O 1
ATOM 629 N N . ARG A 1 83 ? 3.902 6.488 -0.205 1.00 90.94 83 ARG A N 1
ATOM 630 C CA . ARG A 1 83 ? 5.289 6.820 -0.584 1.00 90.94 83 ARG A CA 1
ATOM 631 C C . ARG A 1 83 ? 6.087 5.609 -1.070 1.00 90.94 83 ARG A C 1
ATOM 633 O O . ARG A 1 83 ? 6.927 5.777 -1.954 1.00 90.94 83 ARG A O 1
ATOM 640 N N . ALA A 1 84 ? 5.870 4.428 -0.492 1.00 92.44 84 ALA A N 1
ATOM 641 C CA . ALA A 1 84 ? 6.495 3.189 -0.955 1.00 92.44 84 ALA A CA 1
ATOM 642 C C . ALA A 1 84 ? 5.933 2.779 -2.325 1.00 92.44 84 ALA A C 1
ATOM 644 O O . ALA A 1 84 ? 6.689 2.513 -3.256 1.00 92.44 84 ALA A O 1
ATOM 645 N N . LEU A 1 85 ? 4.616 2.862 -2.468 1.00 92.06 85 LEU A N 1
ATOM 646 C CA . LEU A 1 85 ? 3.856 2.577 -3.675 1.00 92.06 85 LEU A CA 1
ATOM 647 C C . LEU A 1 85 ? 4.272 3.442 -4.877 1.00 92.06 85 LEU A C 1
ATOM 649 O O . LEU A 1 85 ? 4.463 2.927 -5.972 1.00 92.06 85 LEU A O 1
ATOM 653 N N . ARG A 1 86 ? 4.582 4.729 -4.680 1.00 90.50 86 ARG A N 1
ATOM 654 C CA . ARG A 1 86 ? 5.149 5.600 -5.738 1.00 90.50 86 ARG A CA 1
ATOM 655 C C . ARG A 1 86 ? 6.513 5.148 -6.288 1.00 90.50 86 ARG A C 1
ATOM 657 O O . ARG A 1 86 ? 6.983 5.699 -7.285 1.00 90.50 86 ARG A O 1
ATOM 664 N N . ARG A 1 87 ? 7.198 4.207 -5.627 1.00 90.50 87 ARG A N 1
ATOM 665 C CA . ARG A 1 87 ? 8.497 3.659 -6.066 1.00 90.50 87 ARG A CA 1
ATOM 666 C C . ARG A 1 87 ? 8.356 2.377 -6.882 1.00 90.50 87 ARG A C 1
ATOM 668 O O . ARG A 1 87 ? 9.356 1.952 -7.471 1.00 90.50 87 ARG A O 1
ATOM 675 N N . VAL A 1 88 ? 7.151 1.812 -6.915 1.00 91.88 88 VAL A N 1
ATOM 676 C CA . VAL A 1 88 ? 6.784 0.666 -7.741 1.00 91.88 88 VAL A CA 1
ATOM 677 C C . VAL A 1 88 ? 6.771 1.090 -9.208 1.00 91.88 88 VAL A C 1
ATOM 679 O O . VAL A 1 88 ? 6.298 2.175 -9.558 1.00 91.88 88 VAL A O 1
ATOM 682 N N . SER A 1 89 ? 7.350 0.249 -10.062 1.00 89.44 89 SER A N 1
ATOM 683 C CA . SER A 1 89 ? 7.682 0.597 -11.444 1.00 89.44 89 SER A CA 1
ATOM 684 C C . SER A 1 89 ? 6.487 1.043 -12.296 1.00 89.44 89 SER A C 1
ATOM 686 O O . SER A 1 89 ? 6.643 1.984 -13.074 1.00 89.44 89 SER A O 1
ATOM 688 N N . TRP A 1 90 ? 5.310 0.435 -12.119 1.00 89.38 90 TRP A N 1
ATOM 689 C CA . TRP A 1 90 ? 4.093 0.750 -12.886 1.00 89.38 90 TRP A CA 1
ATOM 690 C C . TRP A 1 90 ? 3.214 1.839 -12.261 1.00 89.38 90 TRP A C 1
ATOM 692 O O . TRP A 1 90 ? 2.395 2.439 -12.945 1.00 89.38 90 TRP A O 1
ATOM 702 N N . MET A 1 91 ? 3.393 2.117 -10.973 1.00 87.44 91 MET A N 1
ATOM 703 C CA . MET A 1 91 ? 2.611 3.119 -10.241 1.00 87.44 91 MET A CA 1
ATOM 704 C C . MET A 1 91 ? 3.154 4.535 -10.410 1.00 87.44 91 MET A C 1
ATOM 706 O O . MET A 1 91 ? 2.483 5.527 -10.125 1.00 87.44 91 MET A O 1
ATOM 710 N N . ARG A 1 92 ? 4.407 4.653 -10.850 1.00 77.94 92 ARG A N 1
ATOM 711 C CA . ARG A 1 92 ? 4.990 5.939 -11.195 1.00 77.94 92 ARG A CA 1
ATOM 712 C C . ARG A 1 92 ? 4.564 6.286 -12.615 1.00 77.94 92 ARG A C 1
ATOM 714 O O . ARG A 1 92 ? 5.156 5.766 -13.557 1.00 77.94 92 ARG A O 1
ATOM 721 N N . SER A 1 93 ? 3.618 7.213 -12.767 1.00 62.47 93 SER A N 1
ATOM 722 C CA . SER A 1 93 ? 3.380 7.871 -14.055 1.00 62.47 93 SER A CA 1
ATOM 723 C C . SER A 1 93 ? 4.695 8.466 -14.543 1.00 62.47 93 SER A C 1
ATOM 725 O O . SER A 1 93 ? 5.194 9.463 -14.021 1.00 62.47 93 SER A O 1
ATOM 727 N N . ARG A 1 94 ? 5.306 7.805 -15.521 1.00 57.31 94 ARG A N 1
ATOM 728 C CA . ARG A 1 94 ? 6.362 8.388 -16.331 1.00 57.31 94 ARG A CA 1
ATOM 729 C C . ARG A 1 94 ? 5.634 8.913 -17.549 1.00 57.31 94 ARG A C 1
ATOM 731 O O . ARG A 1 94 ? 5.350 8.143 -18.458 1.00 57.31 94 ARG A O 1
ATOM 738 N N . THR A 1 95 ? 5.298 10.198 -17.551 1.00 60.50 95 THR A N 1
ATOM 739 C CA . THR A 1 95 ? 5.065 10.886 -18.817 1.00 60.50 95 THR A CA 1
ATOM 740 C C . THR A 1 95 ? 6.367 10.755 -19.597 1.00 60.50 95 THR A C 1
ATOM 742 O O . THR A 1 95 ? 7.374 11.403 -19.315 1.00 60.50 95 THR A O 1
ATOM 745 N N . ILE A 1 96 ? 6.407 9.779 -20.498 1.00 60.31 96 ILE A N 1
ATOM 746 C CA . ILE A 1 96 ? 7.463 9.701 -21.488 1.00 60.31 96 ILE A CA 1
ATOM 747 C C . ILE A 1 96 ? 7.110 10.827 -22.450 1.00 60.31 96 ILE A C 1
ATOM 749 O O . ILE A 1 96 ? 6.101 10.735 -23.143 1.00 60.31 96 ILE A O 1
ATOM 753 N N . HIS A 1 97 ? 7.893 11.908 -22.449 1.00 56.81 97 HIS A N 1
ATOM 754 C CA . HIS A 1 97 ? 7.896 12.815 -23.591 1.00 56.81 97 HIS A CA 1
ATOM 755 C C . HIS A 1 97 ? 8.348 11.976 -24.785 1.00 56.81 97 HIS A C 1
ATOM 757 O O . HIS A 1 97 ? 9.535 11.680 -24.940 1.00 56.81 97 HIS A O 1
ATOM 763 N N . VAL A 1 98 ? 7.379 11.497 -25.563 1.00 64.75 98 VAL A N 1
ATOM 764 C CA . VAL A 1 98 ? 7.636 10.904 -26.867 1.00 64.75 98 VAL A CA 1
ATOM 765 C C . VAL A 1 98 ? 8.088 12.071 -27.720 1.00 64.75 98 VAL A C 1
ATOM 767 O O . VAL A 1 98 ? 7.260 12.868 -28.151 1.00 64.75 98 VAL A O 1
ATOM 770 N N . ARG A 1 99 ? 9.406 12.218 -27.882 1.00 54.06 99 ARG A N 1
ATOM 771 C CA . ARG A 1 99 ? 9.937 13.199 -28.821 1.00 54.06 99 ARG A CA 1
ATOM 772 C C . ARG A 1 99 ? 9.363 12.859 -30.185 1.00 54.06 99 ARG A C 1
ATOM 774 O O . ARG A 1 99 ? 9.596 11.762 -30.694 1.00 54.06 99 ARG A O 1
ATOM 781 N N . SER A 1 100 ? 8.568 13.773 -30.727 1.00 56.62 100 SER A N 1
ATO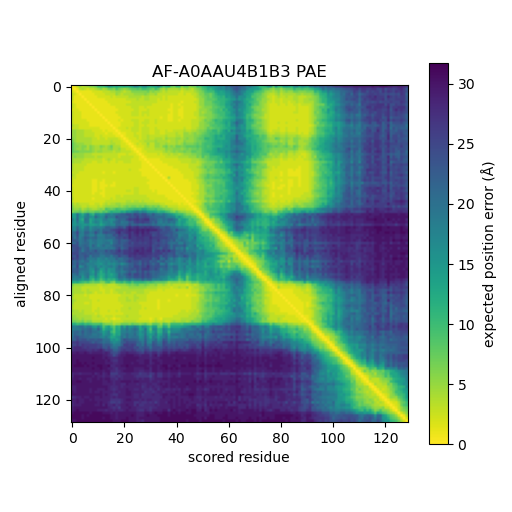M 782 C CA . SER A 1 100 ? 8.140 13.686 -32.116 1.00 56.62 100 SER A CA 1
ATOM 783 C C . SER A 1 100 ? 9.401 13.630 -32.992 1.00 56.62 100 SER A C 1
ATOM 785 O O . SER A 1 100 ? 10.373 14.318 -32.670 1.00 56.62 100 SER A O 1
ATOM 787 N N . PRO A 1 101 ? 9.430 12.867 -34.100 1.00 56.62 101 PRO A N 1
ATOM 788 C CA . PRO A 1 101 ? 10.538 12.912 -35.059 1.00 56.62 101 PRO A CA 1
ATOM 789 C C . PRO A 1 101 ? 10.856 14.335 -35.555 1.00 56.62 101 PRO A C 1
ATOM 791 O O . PRO A 1 101 ? 11.967 14.598 -36.000 1.00 56.62 101 PRO A O 1
ATOM 794 N N . ILE A 1 102 ? 9.896 15.255 -35.432 1.00 55.28 102 ILE A N 1
ATOM 795 C CA . ILE A 1 102 ? 10.000 16.668 -35.816 1.00 55.28 102 ILE A CA 1
ATOM 796 C C . ILE A 1 102 ? 10.761 17.493 -34.756 1.00 55.28 102 ILE A C 1
ATOM 798 O O . ILE A 1 102 ? 11.342 18.527 -35.057 1.00 55.28 102 ILE A O 1
ATOM 802 N N . GLU A 1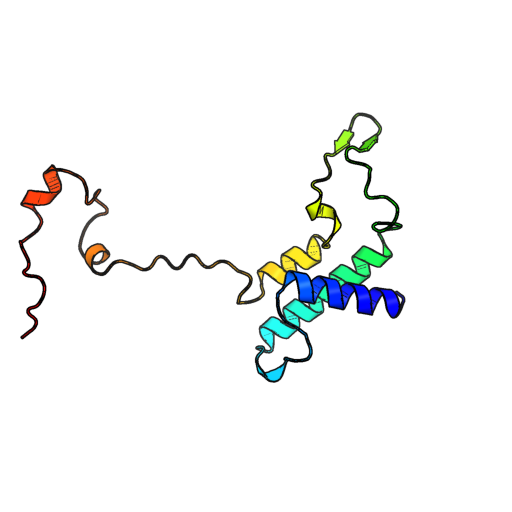 103 ? 10.834 17.018 -33.511 1.00 53.00 103 GLU A N 1
ATOM 803 C CA . GLU A 1 103 ? 11.409 17.737 -32.361 1.00 53.00 103 GLU A CA 1
ATOM 804 C C . GLU A 1 103 ? 12.943 17.588 -32.247 1.00 53.00 103 GLU A C 1
ATOM 806 O O . GLU A 1 103 ? 13.565 18.061 -31.295 1.00 53.00 103 GLU A O 1
ATOM 811 N N . GLY A 1 104 ? 13.567 16.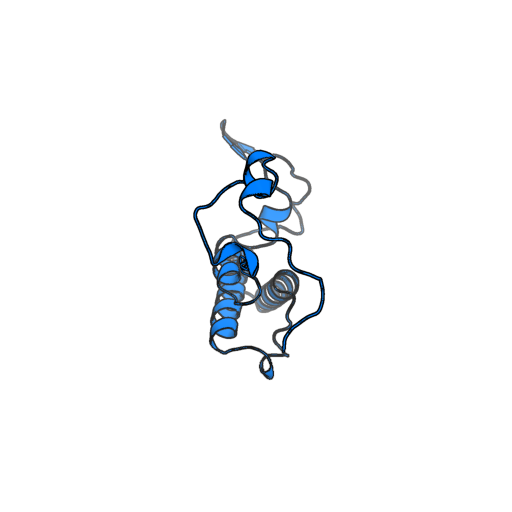878 -33.194 1.00 50.69 104 GLY A N 1
ATOM 812 C CA . GLY A 1 104 ? 14.998 16.564 -33.193 1.00 50.69 104 GLY A CA 1
ATOM 813 C C . GLY A 1 104 ? 15.901 17.585 -33.891 1.00 50.69 104 GLY A C 1
ATOM 814 O O . GLY A 1 104 ? 17.120 17.466 -33.774 1.00 50.69 104 GLY A O 1
ATOM 815 N N . VAL A 1 105 ? 15.350 18.571 -34.607 1.00 50.62 105 VAL A N 1
ATOM 816 C CA . VAL A 1 105 ? 16.137 19.512 -35.419 1.00 50.62 105 VAL A CA 1
ATOM 817 C C . VAL A 1 105 ? 15.626 20.943 -35.221 1.00 50.62 105 VAL A C 1
ATOM 819 O O . VAL A 1 105 ? 14.720 21.385 -35.912 1.00 50.62 105 VAL A O 1
ATOM 822 N N . GLY A 1 106 ? 16.235 21.688 -34.296 1.00 53.91 106 GLY A N 1
ATOM 823 C CA . GLY A 1 106 ? 16.096 23.151 -34.230 1.00 53.91 106 GLY A CA 1
ATOM 824 C C . GLY A 1 106 ? 15.378 23.707 -32.993 1.00 53.91 106 GLY A C 1
ATOM 825 O O . GLY A 1 106 ? 14.760 22.959 -32.238 1.00 53.91 106 GLY A O 1
ATOM 826 N N . PRO A 1 107 ? 15.538 25.020 -32.728 1.00 50.53 107 PRO A N 1
ATOM 827 C CA . PRO A 1 107 ? 15.113 25.658 -31.487 1.00 50.53 107 PRO A CA 1
ATOM 828 C C . PRO A 1 107 ? 13.598 25.559 -31.310 1.00 50.53 107 PRO A C 1
ATOM 830 O O . PRO A 1 107 ? 12.845 25.635 -32.275 1.00 50.53 107 PRO A O 1
ATOM 833 N N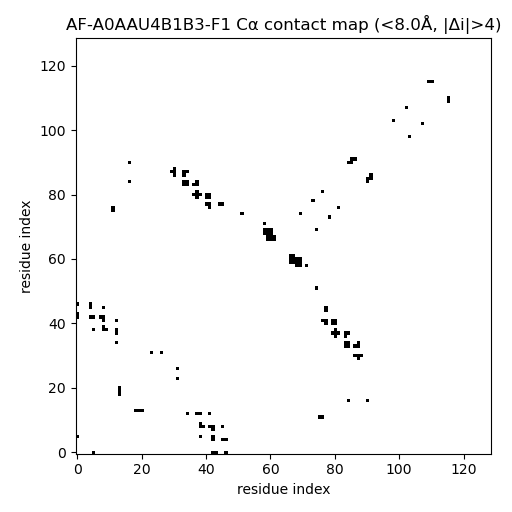 . ILE A 1 108 ? 13.183 25.399 -30.053 1.00 55.88 108 ILE A N 1
ATOM 834 C CA . ILE A 1 108 ? 11.800 25.222 -29.600 1.00 55.88 108 ILE A CA 1
ATOM 835 C C . ILE A 1 108 ? 10.964 26.439 -30.029 1.00 55.88 108 ILE A C 1
ATOM 837 O O . ILE A 1 108 ? 10.864 27.430 -29.308 1.00 55.88 108 ILE A O 1
ATOM 841 N N . GLY A 1 109 ? 10.406 26.375 -31.232 1.00 59.03 109 GLY A N 1
ATOM 842 C CA . GLY A 1 109 ? 9.456 27.329 -31.783 1.00 59.03 109 GLY A CA 1
ATOM 843 C C . GLY A 1 109 ? 8.068 26.705 -31.825 1.00 59.03 109 GLY A C 1
ATOM 844 O O . GLY A 1 109 ? 7.923 25.501 -32.031 1.00 59.03 109 GLY A O 1
ATOM 845 N N . ASN A 1 110 ? 7.039 27.518 -31.603 1.00 62.66 110 ASN A N 1
ATOM 846 C CA . ASN A 1 110 ? 5.655 27.090 -31.760 1.00 62.66 110 ASN A CA 1
ATOM 847 C C . ASN A 1 110 ? 5.420 26.657 -33.219 1.00 62.66 110 ASN A C 1
ATOM 849 O O . ASN A 1 110 ? 5.406 27.502 -34.107 1.00 62.66 110 ASN A O 1
ATOM 853 N N . ILE A 1 111 ? 5.235 25.355 -33.451 1.00 58.28 111 ILE A N 1
ATOM 854 C CA . ILE A 1 111 ? 5.059 24.739 -34.784 1.00 58.28 111 ILE A CA 1
ATOM 855 C C . ILE A 1 111 ? 3.778 25.244 -35.476 1.00 58.28 111 ILE A C 1
ATOM 857 O O . ILE A 1 111 ? 3.627 25.135 -36.684 1.00 58.28 111 ILE A O 1
ATOM 861 N N . LEU A 1 112 ? 2.850 25.826 -34.712 1.00 61.66 112 LEU A N 1
ATOM 862 C CA . LEU A 1 112 ? 1.615 26.428 -35.220 1.00 61.66 112 LEU A CA 1
ATOM 863 C C . LEU A 1 112 ? 1.761 27.930 -35.518 1.00 61.66 112 LEU A C 1
ATOM 865 O O . LEU A 1 112 ? 0.762 28.606 -35.753 1.00 61.66 112 LEU A O 1
ATOM 869 N N . ALA A 1 113 ? 2.972 28.487 -35.431 1.00 69.50 113 ALA A N 1
ATOM 870 C CA . ALA A 1 113 ? 3.212 29.880 -35.778 1.00 69.50 113 ALA A CA 1
ATOM 871 C C . ALA A 1 113 ? 3.267 30.040 -37.300 1.00 69.50 113 ALA A C 1
ATOM 873 O O . ALA A 1 113 ? 4.048 29.370 -37.968 1.00 69.50 113 ALA A O 1
ATOM 874 N N . ASP A 1 114 ? 2.496 30.990 -37.819 1.00 63.16 114 ASP A N 1
ATOM 875 C CA . ASP A 1 114 ? 2.390 31.315 -39.249 1.00 63.16 114 ASP A CA 1
ATOM 876 C C . ASP A 1 114 ? 3.767 31.582 -39.900 1.00 63.16 114 ASP A C 1
ATOM 878 O O . ASP A 1 114 ? 4.078 31.093 -40.976 1.00 63.16 114 ASP A O 1
ATOM 882 N N . GLY A 1 115 ? 4.679 32.239 -39.172 1.00 66.25 115 GLY A N 1
ATOM 883 C CA . GLY A 1 115 ? 6.047 32.513 -39.641 1.00 66.25 115 GLY A CA 1
ATOM 884 C C . GLY A 1 115 ? 6.991 31.304 -39.685 1.00 66.25 115 GLY A C 1
ATOM 885 O O . GLY A 1 115 ? 8.154 31.460 -40.048 1.00 66.25 115 GLY A O 1
ATOM 886 N N . SER A 1 116 ? 6.536 30.118 -39.270 1.00 65.25 116 SER A N 1
ATOM 887 C CA . SER A 1 116 ? 7.315 28.877 -39.365 1.00 65.25 116 SER A CA 1
ATOM 888 C C . SER A 1 116 ? 7.094 28.131 -40.685 1.00 65.25 116 SER A C 1
ATOM 890 O O . SER A 1 116 ? 7.933 27.298 -41.031 1.00 65.25 116 SER A O 1
ATOM 892 N N . ASP A 1 117 ? 6.045 28.471 -41.444 1.00 64.06 117 ASP A N 1
ATOM 893 C CA . ASP A 1 117 ? 5.669 27.785 -42.689 1.00 64.06 117 ASP A CA 1
ATOM 894 C C . ASP A 1 117 ? 6.751 27.950 -43.772 1.00 64.06 117 ASP A C 1
ATOM 896 O O . ASP A 1 117 ? 7.169 26.981 -44.400 1.00 64.06 117 ASP A O 1
ATOM 900 N N . ASP A 1 118 ? 7.352 29.144 -43.863 1.00 70.56 118 ASP A N 1
ATOM 901 C CA . ASP A 1 118 ? 8.461 29.445 -44.786 1.00 70.56 118 ASP A CA 1
ATOM 902 C C . ASP A 1 118 ? 9.746 28.646 -44.498 1.00 70.56 118 ASP A C 1
ATOM 904 O O . ASP A 1 118 ? 10.631 28.538 -45.351 1.00 70.56 118 ASP A O 1
ATOM 908 N N . SER A 1 119 ? 9.885 28.097 -43.286 1.00 67.94 119 SER A N 1
ATOM 909 C CA . SER A 1 119 ? 11.060 27.314 -42.880 1.00 67.94 119 SER A CA 1
ATOM 910 C C . SER A 1 119 ? 10.884 25.806 -43.076 1.00 67.94 119 SER A C 1
ATOM 912 O O . SER A 1 119 ? 11.855 25.051 -42.976 1.00 67.94 119 SER A O 1
ATOM 914 N N . GLN A 1 120 ? 9.657 25.355 -43.350 1.00 65.19 120 GLN A N 1
ATOM 915 C CA . GLN A 1 120 ? 9.305 23.944 -43.461 1.00 65.19 120 GLN A CA 1
ATOM 916 C C . GLN A 1 120 ? 9.309 23.540 -44.939 1.00 65.19 120 GLN A C 1
ATOM 918 O O . GLN A 1 120 ? 8.463 23.947 -45.730 1.00 65.19 120 GLN A O 1
ATOM 923 N N . TRP A 1 121 ? 10.275 22.713 -45.341 1.00 69.31 121 TRP A N 1
ATOM 924 C CA . TRP A 1 121 ? 10.313 22.197 -46.709 1.00 69.31 121 TRP A CA 1
ATOM 925 C C . TRP A 1 121 ? 9.187 21.173 -46.910 1.00 69.31 121 TRP A C 1
ATOM 927 O O . TRP A 1 121 ? 9.086 20.205 -46.150 1.00 69.31 121 TRP A O 1
ATOM 937 N N . TRP A 1 122 ? 8.357 21.352 -47.943 1.00 69.88 122 TRP A N 1
ATOM 938 C CA . TRP A 1 122 ? 7.272 20.413 -48.247 1.00 69.88 122 TRP A CA 1
ATOM 939 C C . TRP A 1 122 ? 7.826 19.004 -48.490 1.00 69.88 122 TRP A C 1
ATOM 941 O O . TRP A 1 122 ? 8.629 18.786 -49.401 1.00 69.88 122 TRP A O 1
ATOM 951 N N . THR A 1 123 ? 7.385 18.040 -47.682 1.00 71.00 123 THR A N 1
ATOM 952 C CA . THR A 1 123 ? 7.754 16.629 -47.823 1.00 71.00 123 THR A CA 1
ATOM 953 C C . THR A 1 123 ? 6.521 15.799 -48.184 1.00 71.00 123 THR A C 1
ATOM 955 O O . THR A 1 123 ? 5.507 15.860 -47.485 1.00 71.00 123 THR A O 1
ATOM 958 N N . PRO A 1 124 ? 6.563 15.015 -49.277 1.00 72.94 124 PRO A N 1
ATOM 959 C CA . PRO A 1 124 ? 5.450 14.155 -49.643 1.00 72.94 124 PRO A CA 1
ATOM 960 C C . PRO A 1 124 ? 5.297 13.016 -48.628 1.00 72.94 124 PRO A C 1
ATOM 962 O O . PRO A 1 124 ? 6.270 12.379 -48.218 1.00 72.94 124 PRO A O 1
ATOM 965 N N . MET A 1 125 ? 4.053 12.722 -48.252 1.00 61.75 125 MET A N 1
ATOM 966 C CA . MET A 1 125 ? 3.728 11.593 -47.382 1.00 61.75 125 MET A CA 1
ATOM 967 C C . MET A 1 125 ? 3.927 10.268 -48.136 1.00 61.75 125 MET A C 1
ATOM 969 O O . MET A 1 125 ? 3.012 9.780 -48.793 1.00 61.75 125 MET A O 1
ATOM 973 N N . GLY A 1 126 ? 5.131 9.695 -48.033 1.00 68.44 126 GLY A N 1
ATOM 974 C CA . GLY A 1 126 ? 5.438 8.324 -48.462 1.00 68.44 126 GLY A CA 1
ATOM 975 C C . GLY A 1 126 ? 6.542 8.196 -49.514 1.00 68.44 126 GLY A C 1
ATOM 976 O O . GLY A 1 126 ? 6.282 7.713 -50.610 1.00 68.44 126 GLY A O 1
ATOM 977 N N . GLY A 1 127 ? 7.780 8.580 -49.192 1.00 42.59 127 GLY A N 1
ATOM 978 C CA . GLY A 1 127 ? 8.907 8.406 -50.114 1.00 42.59 127 GLY A CA 1
ATOM 979 C C . GLY A 1 127 ? 10.252 8.290 -49.410 1.00 42.59 127 GLY A C 1
ATOM 980 O O . GLY A 1 127 ? 11.014 9.249 -49.385 1.00 42.59 127 GLY A O 1
ATOM 981 N N . GLY A 1 128 ? 10.536 7.116 -48.846 1.00 49.16 128 GLY A N 1
ATOM 982 C CA . GLY A 1 128 ? 11.910 6.654 -48.655 1.00 49.16 128 GLY A CA 1
ATOM 983 C C . GLY A 1 128 ? 12.337 5.883 -49.903 1.00 49.16 128 GLY A C 1
ATOM 984 O O . GLY A 1 128 ? 11.607 4.987 -50.330 1.00 49.16 128 GLY A O 1
ATOM 985 N N . ALA A 1 129 ? 13.470 6.264 -50.489 1.00 41.53 129 ALA A N 1
ATOM 986 C CA . ALA A 1 129 ? 14.257 5.387 -51.353 1.00 41.53 129 ALA A CA 1
ATOM 987 C C . ALA A 1 129 ? 15.272 4.632 -50.487 1.00 41.53 129 ALA A C 1
ATOM 989 O O . ALA A 1 129 ? 15.777 5.256 -49.523 1.00 41.53 129 ALA A O 1
#

Mean predicted aligned error: 15.6 Å

Nearest PDB structures (foldseek):
  6nwd-assembly1_A-2  TM=3.492E-01  e=5.295E+00  Gloeobacter violaceus PCC 7421